Protein AF-A0A1H8K2M2-F1 (afdb_monomer_lite)

InterPro domains:
  IPR036410 Heat shock protein DnaJ, cysteine-rich domain superfamily [SSF57938] (33-61)

Organism: NCBI:txid46177

Secondary structure (DSSP, 8-state):
--EEEEEEEETTS--SSSTT-EE--TTPPBPTTSSEEE-TTTTTSSEETTEEPTTTTTSSEEEPEESEE-BSSHHHHHHHHHHH---HHHHEEEEEEEEEEEEE-TTSPEEEEEEEEEEEE-HHHHHHHH--

Radius of gyration: 16.0 Å; chains: 1; bounding box: 35×30×44 Å

Foldseek 3Di:
DWAKWKDWDFPPAPDQAQCLFWADPPPFDADPSNFKTFDPVVSQQCDDPNDGDPQVRSRRIHGTDGAHFTARDLVVRVVVCVVVPPCFQNGTKMWIFIFDFDDADPVRGTGTGGPGTPDIGGPVVSCVVPVD

Structure (mmCIF, N/CA/C/O backbone):
data_AF-A0A1H8K2M2-F1
#
_entry.id   AF-A0A1H8K2M2-F1
#
loop_
_atom_site.group_PDB
_atom_site.id
_atom_site.type_symbol
_atom_site.label_atom_id
_atom_site.label_alt_id
_atom_site.label_comp_id
_atom_site.label_asym_id
_atom_site.label_entity_id
_atom_site.label_seq_id
_atom_site.pdbx_PDB_ins_code
_atom_site.Cartn_x
_atom_site.Cartn_y
_atom_site.Cartn_z
_atom_site.occupancy
_atom_site.B_iso_or_equiv
_atom_site.auth_seq_id
_atom_site.auth_comp_id
_atom_site.auth_asym_id
_atom_site.auth_atom_id
_atom_site.pdbx_PDB_model_num
ATOM 1 N N . MET A 1 1 ? 2.431 -16.074 13.922 1.00 76.56 1 MET A N 1
ATOM 2 C CA . MET A 1 1 ? 1.519 -15.298 14.784 1.00 76.56 1 MET A CA 1
ATOM 3 C C . MET A 1 1 ? 0.964 -14.175 13.930 1.00 76.56 1 MET A C 1
ATOM 5 O O . MET A 1 1 ? 1.643 -13.809 12.972 1.00 76.56 1 MET A O 1
ATOM 9 N N . THR A 1 2 ? -0.268 -13.746 14.182 1.00 92.19 2 THR A N 1
ATOM 10 C CA . THR A 1 2 ? -0.833 -12.550 13.548 1.00 92.19 2 THR A CA 1
ATOM 11 C C . THR A 1 2 ? -0.611 -11.354 14.461 1.00 92.19 2 THR A C 1
ATOM 13 O O . THR A 1 2 ? -0.545 -11.525 15.679 1.00 92.19 2 THR A O 1
ATOM 16 N N . GLU A 1 3 ? -0.441 -10.188 13.859 1.00 96.94 3 GLU A N 1
ATOM 17 C CA . GLU A 1 3 ? -0.249 -8.903 14.527 1.00 96.94 3 GLU A CA 1
ATOM 18 C C . GLU A 1 3 ? -1.228 -7.892 13.915 1.00 96.94 3 GLU A C 1
ATOM 20 O O . GLU A 1 3 ? -1.621 -8.035 12.750 1.00 96.94 3 GLU A O 1
ATOM 25 N N . THR A 1 4 ? -1.618 -6.883 14.693 1.00 98.19 4 THR A N 1
ATOM 26 C CA . THR A 1 4 ? -2.457 -5.782 14.215 1.00 98.19 4 THR A CA 1
ATOM 27 C C . THR A 1 4 ? -1.596 -4.764 13.479 1.00 98.19 4 THR A C 1
ATOM 29 O O . THR A 1 4 ? -0.590 -4.308 14.014 1.00 98.19 4 THR A O 1
ATOM 32 N N . TYR A 1 5 ? -2.027 -4.361 12.289 1.00 98.31 5 TYR A N 1
ATOM 33 C CA . TYR A 1 5 ? -1.361 -3.351 11.477 1.00 98.31 5 TYR A CA 1
ATOM 34 C C . TYR A 1 5 ? -2.334 -2.274 11.010 1.00 98.31 5 TYR A C 1
ATOM 36 O O . TYR A 1 5 ? -3.548 -2.487 10.918 1.00 98.31 5 TYR A O 1
ATOM 44 N N . PHE A 1 6 ? -1.761 -1.128 10.654 1.00 98.00 6 PHE A N 1
ATOM 45 C CA . PHE A 1 6 ? -2.470 0.043 10.161 1.00 98.00 6 PHE A CA 1
ATOM 46 C C . PHE A 1 6 ? -1.926 0.436 8.792 1.00 98.00 6 PHE A C 1
ATOM 48 O O . PHE A 1 6 ? -0.716 0.485 8.587 1.00 98.00 6 PHE A O 1
ATOM 55 N N . ARG A 1 7 ? -2.803 0.747 7.839 1.00 96.44 7 ARG A N 1
ATOM 56 C CA . ARG A 1 7 ? -2.380 1.317 6.554 1.00 96.44 7 ARG A CA 1
ATOM 57 C C . ARG A 1 7 ? -3.418 2.259 5.983 1.00 96.44 7 ARG A C 1
ATOM 59 O O . ARG A 1 7 ? -4.608 2.098 6.241 1.00 96.44 7 ARG A O 1
ATOM 66 N N . VAL A 1 8 ? -2.978 3.136 5.090 1.00 95.75 8 VAL A N 1
ATOM 67 C CA . VAL A 1 8 ? -3.871 3.739 4.098 1.00 95.75 8 VAL A CA 1
ATOM 68 C C . VAL A 1 8 ? -3.960 2.810 2.886 1.00 95.75 8 VAL A C 1
ATOM 70 O O . VAL A 1 8 ? -2.960 2.259 2.410 1.00 95.75 8 VAL A O 1
ATOM 73 N N . HIS A 1 9 ? -5.179 2.601 2.409 1.00 94.75 9 HIS A N 1
ATOM 74 C CA . HIS A 1 9 ? -5.491 1.865 1.196 1.00 94.75 9 HIS A CA 1
ATOM 75 C C . HIS A 1 9 ? -6.218 2.807 0.232 1.00 94.75 9 HIS A C 1
ATOM 77 O O . HIS A 1 9 ? -7.305 3.303 0.536 1.00 94.75 9 HIS A O 1
ATOM 83 N N . TRP A 1 10 ? -5.567 3.114 -0.889 1.00 91.44 10 TRP A N 1
ATOM 84 C CA . TRP A 1 10 ? -6.018 4.126 -1.843 1.00 91.44 10 TRP A CA 1
ATOM 85 C C . TRP A 1 10 ? -7.196 3.622 -2.679 1.00 91.44 10 TRP A C 1
ATOM 87 O O . TRP A 1 10 ? -7.274 2.440 -3.014 1.00 91.44 10 TRP A O 1
ATOM 97 N N . ALA A 1 11 ? -8.116 4.522 -3.024 1.00 88.81 11 ALA A N 1
ATOM 98 C CA . ALA A 1 11 ? -9.369 4.170 -3.694 1.00 88.81 11 ALA A CA 1
ATOM 99 C C . ALA A 1 11 ? -9.190 3.579 -5.108 1.00 88.81 11 ALA A C 1
ATOM 101 O O . ALA A 1 11 ? -10.097 2.923 -5.615 1.00 88.81 11 ALA A O 1
ATOM 102 N N . ASP A 1 12 ? -8.043 3.814 -5.747 1.00 85.12 12 ASP A N 1
ATOM 103 C CA . ASP A 1 12 ? -7.689 3.327 -7.083 1.00 85.12 12 ASP A CA 1
ATOM 104 C C . ASP A 1 12 ? -6.854 2.032 -7.069 1.00 85.12 12 ASP A C 1
ATOM 106 O O . ASP A 1 12 ? -6.438 1.555 -8.128 1.00 85.12 12 ASP A O 1
ATOM 110 N N . THR A 1 13 ? -6.627 1.440 -5.892 1.00 85.12 13 THR A N 1
ATOM 111 C CA . THR A 1 13 ? -5.908 0.165 -5.754 1.00 85.12 13 THR A CA 1
ATOM 112 C C . THR A 1 13 ? -6.853 -1.044 -5.791 1.00 85.12 13 THR A C 1
ATOM 114 O O . THR A 1 13 ? -8.041 -0.903 -5.500 1.00 85.12 13 THR A O 1
ATOM 117 N N . PRO A 1 14 ? -6.365 -2.243 -6.178 1.00 89.25 14 PRO A N 1
ATOM 118 C CA . PRO A 1 14 ? -7.164 -3.467 -6.116 1.00 89.25 14 PRO A CA 1
ATOM 119 C C . PRO A 1 14 ? -7.666 -3.754 -4.700 1.00 89.25 14 PR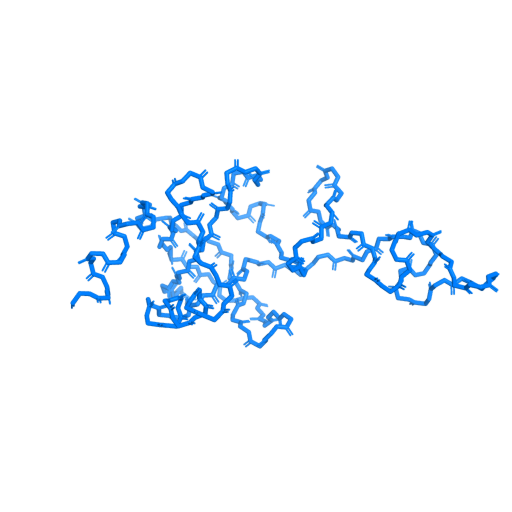O A C 1
ATOM 121 O O . PRO A 1 14 ? -7.005 -3.374 -3.737 1.00 89.25 14 PRO A O 1
ATOM 124 N N . ASP A 1 15 ? -8.765 -4.508 -4.587 1.00 93.31 15 ASP A N 1
ATOM 125 C CA . ASP A 1 15 ? -9.381 -4.871 -3.305 1.00 93.31 15 ASP A CA 1
ATOM 126 C C . ASP A 1 15 ? -8.355 -5.320 -2.253 1.00 93.31 15 ASP A C 1
ATOM 128 O O . ASP A 1 15 ? -7.498 -6.169 -2.526 1.00 93.31 15 ASP A O 1
ATOM 132 N N . PHE A 1 16 ? -8.491 -4.806 -1.028 1.00 95.12 16 PHE A N 1
ATOM 133 C CA . PHE A 1 16 ? -7.634 -5.175 0.094 1.00 95.12 16 PHE A CA 1
ATOM 134 C C . PHE A 1 16 ? -7.881 -6.625 0.535 1.00 95.12 16 PHE A C 1
ATOM 136 O O . PHE A 1 16 ? -8.832 -6.930 1.256 1.00 95.12 16 PHE A O 1
ATOM 143 N N . ASN A 1 17 ? -7.009 -7.540 0.114 1.00 96.38 17 ASN A N 1
ATOM 144 C CA . ASN A 1 17 ? -7.044 -8.948 0.505 1.00 96.38 17 ASN A CA 1
ATOM 145 C C . ASN A 1 17 ? -5.652 -9.593 0.371 1.00 96.38 17 ASN A C 1
ATOM 147 O O . ASN A 1 17 ? -4.691 -8.956 -0.058 1.00 96.38 17 ASN A O 1
ATOM 151 N N . ALA A 1 18 ? -5.533 -10.860 0.772 1.00 96.38 18 ALA A N 1
ATOM 152 C CA . ALA A 1 18 ? -4.260 -11.577 0.749 1.00 96.38 18 ALA A CA 1
ATOM 153 C C . ALA A 1 18 ? -3.716 -11.821 -0.671 1.00 96.38 18 ALA A C 1
ATOM 155 O O . ALA A 1 18 ? -2.500 -11.832 -0.852 1.00 96.38 18 ALA A O 1
ATOM 156 N N . ASP A 1 19 ? -4.587 -11.984 -1.670 1.00 94.44 19 ASP A N 1
ATOM 157 C CA . ASP A 1 19 ? -4.190 -12.265 -3.056 1.00 94.44 19 ASP A CA 1
ATOM 158 C C . ASP A 1 19 ? -3.585 -11.026 -3.739 1.00 94.44 19 ASP A C 1
ATOM 160 O O . ASP A 1 19 ? -2.704 -11.140 -4.596 1.00 94.44 19 ASP A O 1
ATOM 164 N N . ASN A 1 20 ? -4.013 -9.841 -3.299 1.00 92.94 20 ASN A N 1
ATOM 165 C CA . ASN A 1 20 ? -3.560 -8.540 -3.786 1.00 92.94 20 ASN A CA 1
ATOM 166 C C . ASN A 1 20 ? -2.474 -7.901 -2.899 1.00 92.94 20 ASN A C 1
ATOM 168 O O . ASN A 1 20 ? -2.163 -6.722 -3.077 1.00 92.94 20 ASN A O 1
ATOM 172 N N . ALA A 1 21 ? -1.911 -8.640 -1.936 1.00 95.25 21 ALA A N 1
ATOM 173 C CA . ALA A 1 21 ? -0.942 -8.126 -0.970 1.00 95.25 21 ALA A CA 1
ATOM 174 C C . ALA A 1 21 ? 0.441 -7.895 -1.600 1.00 95.25 21 ALA A C 1
ATOM 176 O O . ALA A 1 21 ? 1.337 -8.730 -1.479 1.00 95.25 21 ALA A O 1
ATOM 177 N N . TRP A 1 22 ? 0.608 -6.741 -2.244 1.00 93.75 22 TRP A N 1
ATOM 178 C CA . TRP A 1 22 ? 1.850 -6.300 -2.881 1.00 93.75 22 TRP A CA 1
ATOM 179 C C . TRP A 1 22 ? 2.144 -4.836 -2.549 1.00 93.75 22 TRP A C 1
ATOM 181 O O . TRP A 1 22 ? 1.225 -4.029 -2.385 1.00 93.75 22 TRP A O 1
ATOM 191 N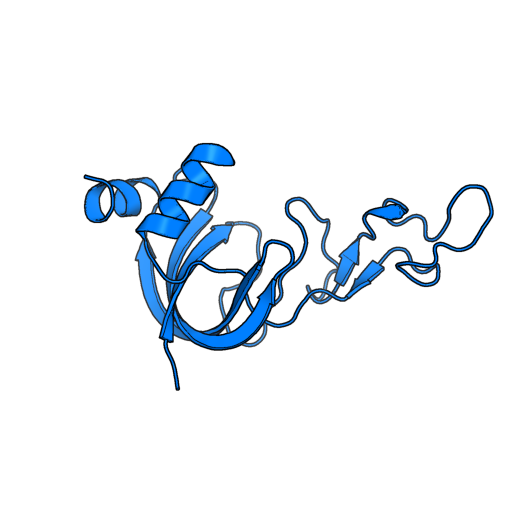 N . SER A 1 23 ? 3.429 -4.494 -2.463 1.00 91.56 23 SER A N 1
ATOM 192 C CA . SER A 1 23 ? 3.914 -3.140 -2.181 1.00 91.56 23 SER A CA 1
ATOM 193 C C . SER A 1 23 ? 5.009 -2.716 -3.139 1.00 91.56 23 SER A C 1
ATOM 195 O O . SER A 1 23 ? 5.896 -3.488 -3.486 1.00 91.56 23 SER A O 1
ATOM 197 N N . GLY A 1 24 ? 4.948 -1.454 -3.536 1.00 87.50 24 GLY A N 1
ATOM 198 C CA . GLY A 1 24 ? 5.909 -0.803 -4.409 1.00 87.50 24 GLY A CA 1
ATOM 199 C C . GLY A 1 24 ? 6.211 0.594 -3.888 1.00 87.50 24 GLY A C 1
ATOM 200 O O . GLY A 1 24 ? 5.530 1.075 -2.980 1.00 87.50 24 GLY A O 1
ATOM 201 N N . LEU A 1 25 ? 7.205 1.258 -4.474 1.00 81.75 25 LEU A N 1
ATOM 202 C CA . LEU A 1 25 ? 7.530 2.640 -4.119 1.00 81.75 25 LEU A CA 1
ATOM 203 C C . LEU A 1 25 ? 6.327 3.562 -4.360 1.00 81.75 25 LEU A C 1
ATOM 205 O O . LEU A 1 25 ? 5.590 3.391 -5.340 1.00 81.75 25 LEU A O 1
ATOM 209 N N . TRP A 1 26 ? 6.140 4.561 -3.495 1.00 73.00 26 TRP A N 1
ATOM 210 C CA . TRP A 1 26 ? 5.055 5.533 -3.642 1.00 73.00 26 TRP A CA 1
ATOM 211 C C . TRP A 1 26 ? 5.058 6.154 -5.046 1.00 73.00 26 TRP A C 1
ATOM 213 O O . TRP A 1 26 ? 6.089 6.589 -5.555 1.00 73.00 26 TRP A O 1
ATOM 223 N N . GLY A 1 27 ? 3.879 6.230 -5.673 1.00 72.94 27 GLY A N 1
ATOM 224 C CA . GLY A 1 27 ? 3.707 6.891 -6.973 1.00 72.94 27 GLY A CA 1
ATOM 225 C C . GLY A 1 27 ? 4.177 6.046 -8.156 1.00 72.94 27 GLY A C 1
ATOM 226 O O . GLY A 1 27 ? 4.129 6.500 -9.304 1.00 72.94 27 GLY A O 1
ATOM 227 N N . SER A 1 28 ? 4.592 4.807 -7.893 1.00 83.31 28 SER A N 1
ATOM 228 C CA . SER A 1 28 ? 4.890 3.836 -8.932 1.00 83.31 28 SER A CA 1
ATOM 229 C C . SER A 1 28 ? 3.671 3.563 -9.801 1.00 83.31 28 SER A C 1
ATOM 231 O O . SER A 1 28 ? 2.543 3.431 -9.325 1.00 83.31 28 SER A O 1
ATOM 233 N N . LYS A 1 29 ? 3.912 3.416 -11.104 1.00 86.81 29 LYS A N 1
ATOM 234 C CA . LYS A 1 29 ? 2.912 2.844 -12.007 1.00 86.81 29 LYS A CA 1
ATOM 235 C C . LYS A 1 29 ? 2.929 1.332 -11.865 1.00 86.81 29 LYS A C 1
ATOM 237 O O . LYS A 1 29 ? 4.003 0.741 -11.912 1.00 86.81 29 LYS A O 1
ATOM 242 N N 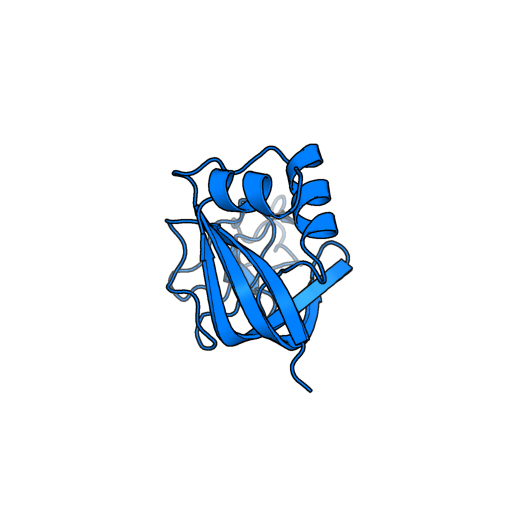. TRP A 1 30 ? 1.759 0.726 -11.754 1.00 87.81 30 TRP A N 1
ATOM 243 C CA . TRP A 1 30 ? 1.621 -0.713 -11.575 1.00 87.81 30 TRP A CA 1
ATOM 244 C C . TRP A 1 30 ? 1.347 -1.426 -12.896 1.00 87.81 30 TRP A C 1
ATOM 246 O O . TRP A 1 30 ? 0.706 -0.888 -13.803 1.00 87.81 30 TRP A O 1
ATOM 256 N N . SER A 1 31 ? 1.863 -2.644 -12.990 1.00 86.69 31 SER A N 1
ATOM 257 C CA . SER A 1 31 ? 1.464 -3.628 -13.994 1.00 86.69 31 SER A CA 1
ATOM 258 C C . SER A 1 31 ? -0.002 -4.023 -13.794 1.00 86.69 31 SER A C 1
ATOM 260 O O . SER A 1 31 ? -0.582 -3.833 -12.725 1.00 86.69 31 SER A O 1
ATOM 262 N N . THR A 1 32 ? -0.630 -4.571 -14.836 1.00 82.38 32 THR A N 1
ATOM 263 C CA . THR A 1 32 ? -2.061 -4.920 -14.807 1.00 82.38 32 THR A CA 1
ATOM 264 C C . THR A 1 32 ? -2.405 -5.980 -13.759 1.00 82.38 32 THR A C 1
ATOM 266 O O . THR A 1 32 ? -3.520 -5.973 -13.248 1.00 82.38 32 THR A O 1
ATOM 269 N N . ASP A 1 33 ? -1.474 -6.880 -13.437 1.00 81.38 33 ASP A N 1
ATOM 270 C CA . ASP A 1 33 ? -1.669 -7.917 -12.419 1.00 81.38 33 ASP A CA 1
ATOM 271 C C . ASP A 1 33 ? -1.261 -7.472 -11.003 1.00 81.38 33 ASP A C 1
ATOM 273 O O . ASP A 1 33 ? -1.425 -8.237 -10.053 1.00 81.38 33 ASP A O 1
ATOM 277 N N . GLY A 1 34 ? -0.746 -6.244 -10.856 1.00 82.62 34 GLY A N 1
ATOM 278 C CA . GLY A 1 34 ? -0.361 -5.657 -9.576 1.00 82.62 34 GLY A CA 1
ATOM 279 C C . GLY A 1 34 ? 0.887 -6.270 -8.940 1.00 82.62 34 GLY A C 1
ATOM 280 O O . GLY A 1 34 ? 1.128 -6.023 -7.764 1.00 82.62 34 GLY A O 1
ATOM 281 N N . ARG A 1 35 ? 1.678 -7.069 -9.668 1.00 86.44 35 ARG A N 1
ATOM 282 C CA . ARG A 1 35 ? 2.858 -7.758 -9.105 1.00 86.44 35 ARG A CA 1
ATOM 283 C C . ARG A 1 35 ? 4.175 -7.064 -9.392 1.00 86.44 35 ARG A C 1
ATOM 285 O O . ARG A 1 35 ? 5.189 -7.412 -8.800 1.00 86.44 35 ARG A O 1
ATOM 292 N N . GLN A 1 36 ? 4.159 -6.096 -10.296 1.00 91.12 36 GLN A N 1
ATOM 293 C CA . GLN A 1 36 ? 5.335 -5.331 -10.688 1.00 91.12 36 GLN A CA 1
ATOM 294 C C . GLN A 1 36 ? 5.038 -3.836 -10.719 1.00 91.12 36 GLN A C 1
ATOM 296 O O . GLN A 1 36 ? 3.938 -3.417 -11.104 1.00 91.12 36 GLN A O 1
ATOM 301 N N . THR A 1 37 ? 6.047 -3.038 -10.393 1.00 91.69 37 THR A N 1
ATOM 302 C CA . THR A 1 37 ? 6.051 -1.585 -10.550 1.00 91.69 37 THR A CA 1
ATOM 303 C C . THR A 1 37 ? 6.965 -1.152 -11.679 1.00 91.69 37 THR A C 1
ATOM 305 O O . THR A 1 37 ? 7.984 -1.773 -11.955 1.00 91.69 37 THR A O 1
ATOM 308 N N . ARG A 1 38 ? 6.614 -0.059 -12.354 1.00 90.25 38 ARG A N 1
ATOM 309 C CA . ARG A 1 38 ? 7.449 0.537 -13.395 1.00 90.25 38 ARG A CA 1
ATOM 310 C C . ARG A 1 38 ? 8.812 0.875 -12.801 1.00 90.25 38 ARG A C 1
ATOM 312 O O . ARG A 1 38 ? 8.866 1.625 -11.830 1.00 90.25 38 ARG A O 1
ATOM 319 N N . CYS A 1 39 ? 9.874 0.370 -13.428 1.00 90.44 39 CYS A N 1
ATOM 320 C CA . CYS A 1 39 ? 11.245 0.543 -12.964 1.00 90.44 39 CYS A CA 1
ATOM 321 C C . CYS A 1 39 ? 11.552 2.020 -12.731 1.00 90.44 39 CYS A C 1
ATOM 323 O O . CYS A 1 39 ? 11.393 2.839 -13.648 1.00 90.44 39 CYS A O 1
ATOM 325 N N . HIS A 1 40 ? 11.963 2.352 -11.511 1.00 86.44 40 HIS A N 1
ATOM 326 C CA . HIS A 1 40 ? 12.167 3.735 -11.099 1.00 86.44 40 HIS A CA 1
ATOM 327 C C . HIS A 1 40 ? 13.459 4.304 -11.697 1.00 86.44 40 HIS A C 1
ATOM 329 O O . HIS A 1 40 ? 13.473 5.452 -12.141 1.00 86.44 40 HIS A O 1
ATOM 335 N N . ASP A 1 41 ? 14.492 3.470 -11.835 1.00 86.81 41 ASP A N 1
ATOM 336 C CA . ASP A 1 41 ? 15.799 3.866 -12.367 1.00 86.81 41 ASP A CA 1
ATOM 337 C C . ASP A 1 41 ? 15.766 4.241 -13.853 1.00 86.81 41 ASP A C 1
ATOM 339 O O . ASP A 1 41 ? 16.374 5.228 -14.271 1.00 86.81 41 ASP A O 1
ATOM 343 N N . CYS A 1 42 ? 15.048 3.470 -14.676 1.00 90.56 42 CYS A N 1
ATOM 344 C CA . CYS A 1 42 ? 14.917 3.762 -16.108 1.00 90.56 42 CYS A CA 1
ATOM 345 C C . CYS A 1 42 ? 13.585 4.419 -16.480 1.00 90.56 42 CYS A C 1
ATOM 347 O O . CYS A 1 42 ? 13.302 4.597 -17.663 1.00 90.56 42 CYS A O 1
ATOM 349 N N . ALA A 1 43 ? 12.734 4.742 -15.502 1.00 88.50 43 ALA A N 1
ATOM 350 C CA . ALA A 1 43 ? 11.354 5.156 -15.741 1.00 88.50 43 ALA A CA 1
ATOM 351 C C . ALA A 1 43 ? 10.651 4.223 -16.752 1.00 88.50 43 ALA A C 1
ATOM 353 O O . ALA A 1 43 ? 9.984 4.668 -17.687 1.00 88.50 43 ALA A O 1
ATOM 354 N N . GLY A 1 44 ? 10.832 2.913 -16.603 1.00 89.81 44 GLY A N 1
ATOM 355 C CA . GLY A 1 44 ? 10.247 1.868 -17.446 1.00 89.81 44 GLY A CA 1
ATOM 356 C C . GLY A 1 44 ? 10.607 1.873 -18.933 1.00 89.81 44 GLY A C 1
ATOM 357 O O . GLY A 1 44 ? 9.847 1.335 -19.730 1.00 89.81 44 GLY A O 1
ATOM 358 N N . THR A 1 45 ? 11.715 2.492 -19.341 1.00 92.31 45 THR A N 1
ATOM 359 C CA . THR A 1 45 ? 12.209 2.372 -20.726 1.00 92.31 45 THR A CA 1
ATOM 360 C C . THR A 1 45 ? 12.967 1.067 -20.978 1.00 92.31 45 THR A C 1
ATOM 362 O O . THR A 1 45 ? 13.230 0.741 -22.133 1.00 92.31 45 THR A O 1
ATOM 365 N N . GLY A 1 46 ? 13.388 0.368 -19.918 1.00 91.62 46 GLY A N 1
ATOM 366 C CA . GLY A 1 46 ? 14.316 -0.762 -20.000 1.00 91.62 46 GLY A CA 1
ATOM 367 C C . GLY A 1 46 ? 15.748 -0.353 -20.372 1.00 91.62 46 GLY A C 1
ATOM 368 O O . GLY A 1 46 ? 16.615 -1.198 -20.588 1.00 91.62 46 GLY A O 1
ATOM 369 N N . ASN A 1 47 ? 16.037 0.947 -20.473 1.00 93.56 47 ASN A N 1
ATOM 370 C CA . ASN A 1 47 ? 17.288 1.420 -21.048 1.00 93.56 47 ASN A CA 1
ATOM 371 C C . ASN A 1 47 ? 17.799 2.705 -20.388 1.00 93.56 47 ASN A C 1
ATOM 373 O O . ASN A 1 47 ? 17.042 3.649 -20.160 1.00 93.56 47 ASN A O 1
ATOM 377 N N . TYR A 1 48 ? 19.106 2.756 -20.150 1.00 85.62 48 TYR A N 1
ATOM 378 C CA . TYR A 1 48 ? 19.826 3.929 -19.681 1.00 85.62 48 TYR A CA 1
ATOM 379 C C . TYR A 1 48 ? 20.935 4.280 -20.684 1.00 85.62 48 TYR A C 1
ATOM 381 O O . TYR A 1 48 ? 21.914 3.553 -20.822 1.00 85.62 48 TYR A O 1
ATOM 389 N N . PHE A 1 49 ? 20.773 5.385 -21.419 1.00 83.88 49 PHE A N 1
ATOM 390 C CA . PHE A 1 49 ? 21.755 5.893 -22.396 1.00 83.88 49 PHE A CA 1
ATOM 391 C C . PHE A 1 49 ? 22.264 4.872 -23.434 1.00 83.88 49 PHE A C 1
ATOM 393 O O . PHE A 1 49 ? 23.430 4.888 -23.819 1.00 83.88 49 PHE A O 1
ATOM 400 N N . GLY A 1 50 ? 21.384 4.006 -23.933 1.00 87.31 50 GLY A N 1
ATOM 401 C CA . GLY A 1 50 ? 21.723 2.974 -24.913 1.00 87.31 50 GLY A CA 1
ATOM 402 C C . GLY A 1 50 ? 22.139 1.642 -24.289 1.00 87.31 50 GLY A C 1
ATOM 403 O O . GLY A 1 50 ? 22.219 0.653 -25.011 1.00 87.31 50 GLY A O 1
ATOM 404 N N . GLU A 1 51 ? 22.297 1.573 -2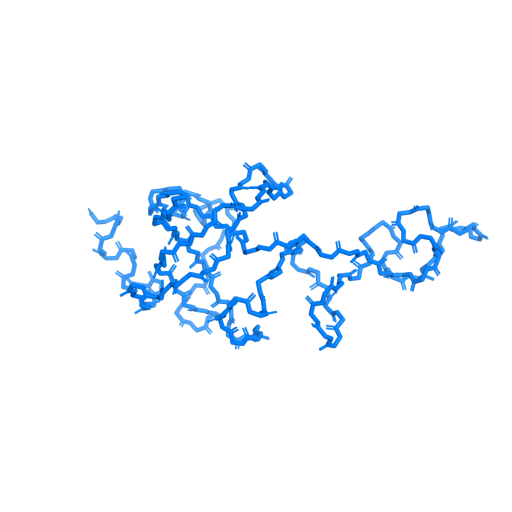2.967 1.00 91.19 51 GLU A N 1
ATOM 405 C CA . GLU A 1 51 ? 22.569 0.336 -22.236 1.00 91.19 51 GLU A CA 1
ATOM 406 C C . GLU A 1 51 ? 21.309 -0.224 -21.573 1.00 91.19 51 GLU A C 1
ATOM 408 O O . GLU A 1 51 ? 20.405 0.510 -21.176 1.00 91.19 51 GLU A O 1
ATOM 413 N N . GLN A 1 52 ? 21.244 -1.546 -21.447 1.00 94.25 52 GLN A N 1
ATOM 414 C CA . GLN A 1 52 ? 20.165 -2.233 -20.744 1.00 94.25 52 GLN A CA 1
ATOM 415 C C . GLN A 1 52 ? 20.141 -1.807 -19.269 1.00 94.25 52 GLN A C 1
ATOM 417 O O . GLN A 1 52 ? 21.174 -1.820 -18.595 1.00 94.25 52 GLN A O 1
ATOM 422 N N . CYS A 1 53 ? 18.967 -1.423 -18.764 1.00 92.50 53 CYS A N 1
ATOM 423 C CA . CYS A 1 53 ? 18.812 -1.111 -17.347 1.00 92.50 53 CYS A CA 1
ATOM 424 C C . CYS A 1 53 ? 19.023 -2.385 -16.518 1.00 92.50 53 CYS A C 1
ATOM 426 O O . CYS A 1 53 ? 18.344 -3.381 -16.742 1.00 92.50 53 CYS A O 1
ATOM 428 N N . LYS A 1 54 ? 19.959 -2.340 -15.564 1.00 90.44 54 LYS A N 1
ATOM 429 C CA . LYS A 1 54 ? 20.327 -3.491 -14.722 1.00 90.44 54 LYS A CA 1
ATOM 430 C C . LYS A 1 54 ? 19.346 -3.757 -13.581 1.00 90.44 54 LYS A C 1
ATOM 432 O O . LYS A 1 54 ? 19.397 -4.820 -12.987 1.00 90.44 54 LYS A O 1
ATOM 437 N N . THR A 1 55 ? 18.498 -2.785 -13.260 1.00 87.38 55 THR A N 1
ATOM 438 C CA . THR A 1 55 ? 17.523 -2.890 -12.167 1.00 87.38 55 THR A CA 1
ATOM 439 C C . THR A 1 55 ? 16.293 -3.687 -12.595 1.00 87.38 55 THR A C 1
ATOM 441 O O . THR A 1 55 ? 15.757 -4.451 -11.806 1.00 87.38 55 THR A O 1
ATOM 444 N N . CYS A 1 56 ? 15.889 -3.555 -13.861 1.00 90.81 56 CYS A N 1
ATOM 445 C CA . CYS A 1 56 ? 14.753 -4.271 -14.455 1.00 90.81 56 CYS A CA 1
ATOM 446 C C . CYS A 1 56 ? 15.160 -5.245 -15.566 1.00 90.81 56 CYS A C 1
ATOM 448 O O . CYS A 1 56 ? 14.341 -5.619 -16.395 1.00 90.81 56 CYS A O 1
ATOM 450 N N . ASP A 1 57 ? 16.453 -5.550 -15.694 1.00 90.81 57 ASP A N 1
ATOM 451 C CA . ASP A 1 57 ? 16.987 -6.391 -16.772 1.00 90.81 57 ASP A CA 1
ATOM 452 C C . ASP A 1 57 ? 16.432 -6.049 -18.170 1.00 90.81 57 ASP A C 1
ATOM 454 O O . ASP A 1 57 ? 16.269 -6.900 -19.045 1.00 90.81 57 ASP A O 1
ATOM 458 N N . GLY A 1 58 ? 16.185 -4.764 -18.420 1.00 91.31 58 GLY A N 1
ATOM 459 C CA . GLY A 1 58 ? 15.742 -4.247 -19.708 1.00 91.31 58 GLY A CA 1
ATOM 460 C C . GLY A 1 58 ? 14.255 -4.342 -20.040 1.00 91.31 58 GLY A C 1
ATOM 461 O O . GLY A 1 58 ? 13.884 -3.899 -21.126 1.00 91.31 58 GLY A O 1
ATOM 462 N N . ASP A 1 59 ? 13.402 -4.863 -19.160 1.00 92.06 59 ASP A N 1
ATOM 463 C CA . ASP A 1 59 ? 11.962 -4.976 -19.436 1.00 92.06 59 ASP A CA 1
ATOM 464 C C . ASP A 1 59 ? 11.148 -3.735 -19.009 1.00 92.06 59 ASP A C 1
ATOM 466 O O . ASP A 1 59 ? 10.030 -3.523 -19.485 1.00 92.06 59 ASP A O 1
ATOM 470 N N . GLY A 1 60 ? 11.735 -2.872 -18.172 1.00 91.31 60 GLY A N 1
ATOM 471 C CA . GLY A 1 60 ? 11.107 -1.657 -17.658 1.00 91.31 60 GLY A CA 1
ATOM 472 C C . GLY A 1 60 ? 10.232 -1.852 -16.411 1.00 91.31 60 GLY A C 1
ATOM 473 O O . GLY A 1 60 ? 9.559 -0.901 -15.999 1.00 91.31 60 GLY A O 1
ATOM 474 N N . TRP A 1 61 ? 10.261 -3.026 -15.788 1.00 93.50 61 TRP A N 1
ATOM 475 C CA . TRP A 1 61 ? 9.459 -3.412 -14.632 1.00 93.50 61 TRP A CA 1
ATOM 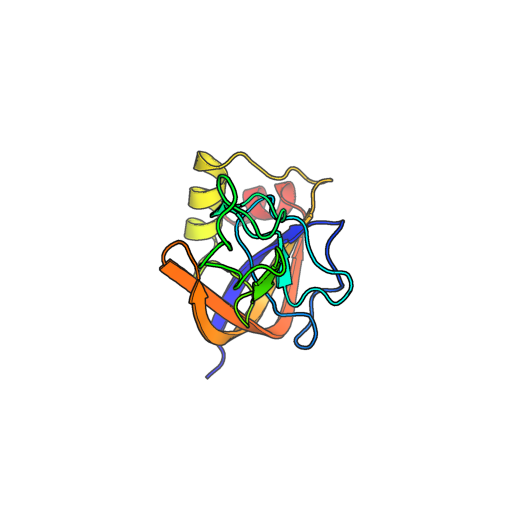476 C C . TRP A 1 61 ? 10.331 -3.993 -13.511 1.00 93.50 61 TRP A C 1
ATOM 478 O O . TRP A 1 61 ? 11.333 -4.654 -13.734 1.00 93.50 61 TRP A O 1
ATOM 488 N N . GLU A 1 62 ? 9.962 -3.699 -12.274 1.00 91.69 62 GLU A N 1
ATOM 489 C CA . GLU A 1 62 ? 10.582 -4.236 -11.066 1.00 91.69 62 GLU A CA 1
ATOM 490 C C . GLU A 1 62 ? 9.531 -5.035 -10.308 1.00 91.69 62 GLU A C 1
ATOM 492 O O . GLU A 1 62 ? 8.374 -4.613 -10.218 1.00 91.69 62 GLU A O 1
ATOM 497 N N . ASP A 1 63 ? 9.926 -6.174 -9.749 1.00 90.69 63 ASP A N 1
ATOM 498 C CA . ASP A 1 63 ? 9.030 -6.971 -8.921 1.00 90.69 63 ASP A CA 1
ATOM 499 C C . ASP A 1 63 ? 8.626 -6.187 -7.668 1.00 90.69 63 ASP A C 1
ATOM 501 O O . ASP A 1 63 ? 9.462 -5.635 -6.948 1.00 90.69 63 ASP A O 1
ATOM 505 N N . ALA A 1 64 ? 7.322 -6.152 -7.400 1.00 92.00 64 ALA A N 1
ATOM 506 C CA . ALA A 1 64 ? 6.797 -5.600 -6.166 1.00 92.00 64 ALA A CA 1
ATOM 507 C C . ALA A 1 64 ? 7.137 -6.525 -4.990 1.00 92.00 64 ALA A C 1
ATOM 509 O O . ALA A 1 64 ? 7.262 -7.746 -5.125 1.00 92.00 64 ALA A O 1
ATOM 510 N N . LEU A 1 65 ? 7.236 -5.948 -3.797 1.00 93.75 65 LEU A N 1
ATOM 511 C CA . LEU A 1 65 ? 7.452 -6.716 -2.582 1.00 93.75 65 LEU A CA 1
ATOM 512 C C . LEU A 1 65 ? 6.148 -7.383 -2.150 1.00 93.75 65 LEU A C 1
ATOM 514 O O . LEU A 1 65 ? 5.090 -6.755 -2.123 1.00 93.75 65 LEU A O 1
ATOM 518 N N . TYR A 1 66 ? 6.228 -8.660 -1.785 1.00 95.19 66 TYR A N 1
ATOM 519 C CA . TYR A 1 66 ? 5.079 -9.393 -1.268 1.00 95.19 66 TYR A CA 1
ATOM 520 C C . TYR A 1 66 ? 4.712 -8.926 0.147 1.00 95.19 66 TYR A C 1
ATOM 522 O O . TYR A 1 66 ? 5.566 -8.858 1.032 1.00 95.19 66 TYR A O 1
ATOM 530 N N . GLY A 1 67 ? 3.425 -8.671 0.366 1.00 96.75 67 GLY A N 1
ATOM 531 C CA . GLY A 1 67 ? 2.868 -8.065 1.571 1.00 96.75 67 GLY A CA 1
ATOM 532 C C . GLY A 1 67 ? 2.560 -6.583 1.377 1.00 96.75 67 GLY A C 1
ATOM 533 O O . GLY A 1 67 ? 3.188 -5.894 0.576 1.00 96.75 67 GLY A O 1
ATOM 534 N N . TYR A 1 68 ? 1.579 -6.083 2.121 1.00 96.19 68 TYR A N 1
ATOM 535 C CA . TYR A 1 68 ? 1.283 -4.661 2.184 1.00 96.19 68 TYR A CA 1
ATOM 536 C C . TYR A 1 68 ? 2.204 -3.954 3.172 1.00 96.19 68 TYR A C 1
ATOM 538 O O . TYR A 1 68 ? 2.348 -4.403 4.305 1.00 96.19 68 TYR A O 1
ATOM 546 N N . SER A 1 69 ? 2.769 -2.839 2.728 1.00 95.00 69 SER A N 1
ATOM 547 C CA . SER A 1 69 ? 3.448 -1.841 3.538 1.00 95.00 69 SER A CA 1
ATOM 548 C C . SER A 1 69 ? 2.445 -1.238 4.515 1.00 95.00 69 SER A C 1
ATOM 550 O O . SER A 1 69 ? 1.335 -0.838 4.135 1.00 95.00 69 SER A O 1
ATOM 552 N N . CYS A 1 70 ? 2.796 -1.284 5.794 1.00 96.50 70 CYS A N 1
ATOM 553 C CA . CYS A 1 70 ? 1.922 -0.906 6.892 1.00 96.50 70 CYS A CA 1
ATOM 554 C C . CYS A 1 70 ? 2.726 -0.431 8.104 1.00 96.50 70 CYS A C 1
ATOM 556 O O . CYS A 1 70 ? 3.936 -0.617 8.181 1.00 96.50 70 CYS A O 1
ATOM 558 N N . CYS A 1 71 ? 2.030 0.150 9.071 1.00 96.88 71 CYS A N 1
ATOM 559 C CA . CYS A 1 71 ? 2.578 0.594 10.343 1.00 96.88 71 CYS A CA 1
ATOM 560 C C . CYS A 1 71 ? 2.178 -0.370 11.469 1.00 96.88 71 CYS A C 1
ATOM 562 O O . CYS A 1 71 ? 1.070 -0.916 11.460 1.00 96.88 71 CYS A O 1
ATOM 564 N N . ASP A 1 72 ? 3.066 -0.538 12.451 1.00 95.81 72 ASP A N 1
ATOM 565 C CA . ASP A 1 72 ? 2.829 -1.358 13.650 1.00 95.81 72 ASP A CA 1
ATOM 566 C C . ASP A 1 72 ? 1.851 -0.683 14.635 1.00 95.81 72 ASP A C 1
ATOM 568 O O . ASP A 1 72 ? 1.305 -1.329 15.530 1.00 95.81 72 ASP A O 1
ATOM 572 N N . SER A 1 73 ? 1.614 0.624 14.482 1.00 96.44 73 SER A N 1
ATOM 573 C CA . SER A 1 73 ? 0.747 1.408 15.360 1.00 96.44 73 SER A CA 1
ATOM 574 C C . SER A 1 73 ? 0.005 2.521 14.615 1.00 96.44 73 SER A C 1
ATOM 576 O O . SER A 1 73 ? 0.354 2.900 13.491 1.00 96.44 73 SER A O 1
ATOM 578 N N . ALA A 1 74 ? -1.038 3.058 15.254 1.00 96.94 74 ALA A N 1
ATOM 579 C CA . ALA A 1 74 ? -1.752 4.222 14.743 1.00 96.94 74 ALA A CA 1
ATOM 580 C C . ALA A 1 74 ? -0.876 5.484 14.822 1.00 96.94 74 ALA A C 1
ATOM 582 O O . ALA A 1 74 ? -0.921 6.330 13.932 1.00 96.94 74 ALA A O 1
ATOM 583 N N . GLU A 1 75 ? -0.048 5.597 15.858 1.00 96.31 75 GLU A N 1
ATOM 584 C CA . GLU A 1 75 ? 0.888 6.697 16.060 1.00 96.31 75 GLU A CA 1
ATOM 585 C C . GLU A 1 75 ? 1.914 6.773 14.925 1.00 96.31 75 GLU A C 1
ATOM 587 O O . GLU A 1 75 ? 2.141 7.856 14.385 1.00 96.31 75 GLU A O 1
ATOM 592 N N . ASP A 1 76 ? 2.465 5.632 14.505 1.00 95.31 76 ASP A N 1
ATOM 593 C CA . ASP A 1 76 ? 3.411 5.567 13.386 1.00 95.31 76 ASP A CA 1
ATOM 594 C C . ASP A 1 76 ? 2.742 5.957 12.061 1.00 95.31 76 ASP A C 1
ATOM 596 O O . ASP A 1 76 ? 3.313 6.718 11.278 1.00 95.31 76 ASP A O 1
ATOM 600 N N . LEU A 1 77 ? 1.503 5.502 11.823 1.00 95.44 77 LEU A N 1
ATOM 601 C CA . LEU A 1 77 ? 0.747 5.884 10.625 1.00 95.44 77 LEU A CA 1
ATOM 602 C C . LEU A 1 77 ? 0.463 7.394 10.602 1.00 95.44 77 LEU A C 1
ATOM 604 O O . LEU A 1 77 ? 0.601 8.043 9.564 1.00 95.44 77 LEU A O 1
ATOM 608 N N . ALA A 1 78 ? 0.074 7.962 11.744 1.00 94.94 78 ALA A N 1
ATOM 609 C CA . ALA A 1 78 ? -0.172 9.392 11.875 1.00 94.94 78 ALA A CA 1
ATOM 610 C C . ALA A 1 78 ? 1.111 10.210 11.658 1.00 94.94 78 ALA A C 1
ATOM 612 O O . ALA A 1 78 ? 1.081 11.200 10.927 1.00 94.94 78 ALA A O 1
ATOM 613 N N . ALA A 1 79 ? 2.233 9.785 12.248 1.00 93.38 79 ALA A N 1
ATOM 614 C CA . ALA A 1 79 ? 3.529 10.436 12.083 1.00 93.38 79 ALA A CA 1
ATOM 615 C C . ALA A 1 79 ? 3.991 10.419 10.618 1.00 93.38 79 ALA A C 1
ATOM 617 O O . ALA A 1 79 ? 4.392 11.455 10.092 1.00 93.38 79 ALA A O 1
ATOM 618 N N . TYR A 1 80 ? 3.845 9.281 9.935 1.00 91.38 80 TYR A N 1
ATOM 619 C CA . TYR A 1 80 ? 4.197 9.148 8.523 1.00 91.38 80 TYR A CA 1
ATOM 620 C C . TYR A 1 80 ? 3.447 10.156 7.640 1.00 91.38 80 TYR A C 1
ATOM 622 O O . TYR A 1 80 ? 4.057 10.902 6.874 1.00 91.38 80 TYR A O 1
ATOM 630 N N . PHE A 1 81 ? 2.122 10.247 7.780 1.00 92.19 81 PHE A N 1
ATOM 631 C CA . PHE A 1 81 ? 1.315 11.165 6.967 1.00 92.19 81 PHE A CA 1
ATOM 632 C C . PHE A 1 81 ? 1.391 12.631 7.413 1.00 92.19 81 PHE A C 1
ATOM 634 O O . PHE A 1 81 ? 1.072 13.517 6.618 1.00 92.19 81 PHE A O 1
ATOM 641 N N . ALA A 1 82 ? 1.860 12.912 8.632 1.00 91.88 82 ALA A N 1
ATOM 642 C CA . ALA A 1 82 ? 2.205 14.272 9.039 1.00 91.88 82 ALA A CA 1
ATOM 643 C C . ALA A 1 82 ? 3.398 14.826 8.233 1.00 91.88 82 ALA A C 1
ATOM 645 O O . ALA A 1 82 ? 3.442 16.027 7.965 1.00 91.88 82 ALA A O 1
ATOM 646 N N . GLU A 1 83 ? 4.329 13.963 7.811 1.00 89.25 83 GLU A N 1
ATOM 647 C CA . GLU A 1 83 ? 5.482 14.336 6.981 1.00 89.25 83 GLU A CA 1
ATOM 648 C C . GLU A 1 83 ? 5.200 14.197 5.476 1.00 89.25 83 GLU A C 1
ATOM 650 O O . GLU A 1 83 ? 5.555 15.084 4.697 1.00 89.25 83 GLU A O 1
ATOM 655 N N . ALA A 1 84 ? 4.533 13.115 5.061 1.00 86.75 84 ALA A N 1
ATOM 656 C CA . ALA A 1 84 ? 4.274 12.801 3.652 1.00 86.75 84 ALA A CA 1
ATOM 657 C C . ALA A 1 84 ? 3.104 13.594 3.030 1.00 86.75 84 ALA A C 1
ATOM 659 O O . ALA A 1 84 ? 2.996 13.682 1.806 1.00 86.75 84 ALA A O 1
ATOM 660 N N . GLY A 1 85 ? 2.247 14.195 3.862 1.00 90.81 85 GLY A N 1
ATOM 661 C CA . GLY A 1 85 ? 1.028 14.886 3.448 1.00 90.81 85 GLY A CA 1
ATOM 662 C C . GLY A 1 85 ? -0.205 13.987 3.543 1.00 90.81 85 GLY A C 1
ATOM 663 O O . GLY A 1 85 ? -0.218 12.860 3.058 1.00 90.81 85 GLY A O 1
ATOM 664 N N . GLU A 1 86 ? -1.258 14.496 4.181 1.00 92.12 86 GLU A N 1
ATOM 665 C CA . GLU A 1 86 ? -2.435 13.701 4.532 1.00 92.12 86 GLU A CA 1
ATOM 666 C C . GLU A 1 86 ? -3.244 13.212 3.307 1.00 92.12 86 GLU A C 1
ATOM 668 O O . GLU A 1 86 ? -3.458 13.979 2.365 1.00 92.12 86 GLU A O 1
ATOM 673 N N . PRO A 1 87 ? -3.785 11.976 3.343 1.00 89.31 87 PRO A N 1
ATOM 674 C CA . PRO A 1 87 ? -4.514 11.365 2.224 1.00 89.31 87 PRO A CA 1
ATOM 675 C C . PRO A 1 87 ? -5.896 11.988 1.948 1.00 89.31 87 PRO A C 1
ATOM 677 O O . PRO A 1 87 ? -6.433 11.834 0.850 1.00 89.31 87 PRO A O 1
ATOM 680 N N . GLY A 1 88 ? -6.490 12.675 2.933 1.00 91.81 88 GLY A N 1
ATOM 681 C CA . GLY A 1 88 ? -7.885 13.128 2.885 1.00 91.81 88 GLY A CA 1
ATOM 682 C C . GLY A 1 88 ? -8.900 11.973 2.896 1.00 91.81 88 GLY A C 1
ATOM 683 O O . GLY A 1 88 ? -8.539 10.802 2.819 1.00 91.81 88 GLY A O 1
ATOM 684 N N . ASP A 1 89 ? -10.192 12.297 2.997 1.00 93.56 89 ASP A N 1
ATOM 685 C CA . ASP A 1 89 ? -11.259 11.280 3.097 1.00 93.56 89 ASP A CA 1
ATOM 686 C C . ASP A 1 89 ? -11.655 10.661 1.746 1.00 93.56 89 ASP A C 1
ATOM 688 O O . ASP A 1 89 ? -12.271 9.599 1.708 1.00 93.56 89 ASP A O 1
ATOM 692 N N . GLU A 1 90 ? -11.308 11.317 0.636 1.00 89.06 90 GLU A N 1
ATOM 693 C CA . GLU A 1 90 ? -11.627 10.850 -0.721 1.00 89.06 90 GLU A CA 1
ATOM 694 C C . GLU A 1 90 ? -10.475 10.069 -1.374 1.00 89.06 90 GLU A C 1
ATOM 696 O O . GLU A 1 90 ? -10.707 9.325 -2.325 1.00 89.06 90 GLU A O 1
ATOM 701 N N . GLY A 1 91 ? -9.239 10.219 -0.879 1.00 81.00 91 GLY A N 1
ATOM 702 C CA . GLY A 1 91 ? -8.062 9.564 -1.457 1.00 81.00 91 GLY A CA 1
ATOM 703 C C . GLY A 1 91 ? -8.004 8.066 -1.156 1.00 81.00 91 GLY A C 1
ATOM 704 O O . GLY A 1 91 ? -7.552 7.271 -1.979 1.00 81.00 91 GLY A O 1
ATOM 705 N N . GLY A 1 92 ? -8.503 7.649 0.004 1.00 88.81 92 GLY A N 1
ATOM 706 C CA . GLY A 1 92 ? -8.450 6.263 0.443 1.00 88.81 92 GLY A CA 1
ATOM 707 C C . GLY A 1 92 ? -9.094 6.063 1.806 1.00 88.81 92 GLY A C 1
ATOM 708 O O . GLY A 1 92 ? -9.713 6.966 2.364 1.00 88.81 92 GLY A O 1
ATOM 709 N N . ARG A 1 93 ? -8.938 4.857 2.346 1.00 95.88 93 ARG A N 1
ATOM 710 C CA . ARG A 1 93 ? -9.411 4.488 3.685 1.00 95.88 93 ARG A CA 1
ATOM 711 C C . ARG A 1 93 ? -8.244 4.054 4.548 1.00 95.88 93 ARG A C 1
ATOM 713 O O . ARG A 1 93 ? -7.282 3.475 4.045 1.00 95.88 93 ARG A O 1
ATOM 720 N N . VAL A 1 94 ? -8.353 4.280 5.849 1.00 97.62 94 VAL A N 1
ATOM 721 C CA . VAL A 1 94 ? -7.492 3.611 6.819 1.00 97.62 94 VAL A CA 1
ATOM 722 C C . VAL A 1 94 ? -8.063 2.224 7.077 1.00 97.62 94 VAL A C 1
ATOM 724 O O . VAL A 1 94 ? -9.232 2.086 7.437 1.00 97.62 94 VAL A O 1
ATOM 727 N N . ILE A 1 95 ? -7.232 1.205 6.885 1.00 98.12 95 ILE A N 1
ATOM 728 C CA . ILE A 1 95 ? -7.560 -0.190 7.164 1.00 98.12 95 ILE A CA 1
ATOM 729 C C . ILE A 1 95 ? -6.763 -0.624 8.390 1.00 98.12 95 ILE A C 1
ATOM 731 O O . ILE A 1 95 ? -5.529 -0.575 8.383 1.00 98.12 95 ILE A O 1
ATOM 735 N N . VAL A 1 96 ? -7.476 -1.073 9.420 1.00 98.31 96 VAL A N 1
ATOM 736 C CA . VAL A 1 96 ? -6.909 -1.787 10.567 1.00 98.31 96 VAL A CA 1
ATOM 737 C C . VAL A 1 96 ? -7.128 -3.269 10.323 1.00 98.31 96 VAL A C 1
ATOM 739 O O . VAL A 1 96 ? -8.256 -3.699 10.069 1.00 98.31 96 VAL A O 1
ATOM 742 N N . PHE A 1 97 ? -6.070 -4.068 10.371 1.00 98.50 97 PHE A N 1
ATOM 743 C CA . PHE A 1 97 ? -6.164 -5.483 10.026 1.00 98.50 97 PHE A CA 1
ATOM 744 C C . PHE A 1 97 ? -5.239 -6.347 10.872 1.00 98.50 97 PHE A C 1
ATOM 746 O O . PHE A 1 97 ? -4.166 -5.919 11.278 1.00 98.50 97 PHE A O 1
ATOM 753 N N . GLU A 1 98 ? -5.644 -7.596 11.078 1.00 98.50 98 GLU A N 1
ATOM 754 C CA . GLU A 1 98 ? -4.755 -8.640 11.574 1.00 98.50 98 GLU A CA 1
ATOM 755 C C . GLU A 1 98 ? -4.023 -9.252 10.388 1.00 98.50 98 GLU A C 1
ATOM 757 O O . GLU A 1 98 ? -4.656 -9.697 9.422 1.00 98.50 98 GLU A O 1
ATOM 762 N N . GLY A 1 99 ? -2.699 -9.324 10.449 1.00 98.00 99 GLY A N 1
ATOM 763 C CA . GLY A 1 99 ? -1.876 -9.829 9.358 1.00 98.00 99 GLY A CA 1
ATOM 764 C C . GLY A 1 99 ? -0.709 -10.682 9.824 1.00 98.00 99 GLY A C 1
ATOM 765 O O . GLY A 1 99 ? -0.326 -10.686 10.989 1.00 98.00 99 GLY A O 1
ATOM 766 N N . ARG A 1 100 ? -0.121 -11.424 8.886 1.00 98.19 100 ARG A N 1
ATOM 767 C CA . ARG A 1 100 ? 1.160 -12.104 9.089 1.00 98.19 100 ARG A CA 1
ATOM 768 C C . ARG A 1 100 ? 2.269 -11.258 8.479 1.00 98.19 100 ARG A C 1
ATOM 770 O O . ARG A 1 100 ? 2.254 -11.061 7.263 1.00 98.19 100 ARG A O 1
ATOM 777 N N . ARG A 1 101 ? 3.263 -10.864 9.280 1.00 97.69 101 ARG A N 1
ATOM 778 C CA . ARG A 1 101 ? 4.503 -10.270 8.767 1.00 97.69 101 ARG A CA 1
ATOM 779 C C . ARG A 1 101 ? 5.199 -11.223 7.799 1.00 97.69 101 ARG A C 1
ATOM 781 O O . ARG A 1 101 ? 5.417 -12.393 8.123 1.00 97.69 101 ARG A O 1
ATOM 788 N N . VAL A 1 102 ? 5.547 -10.726 6.622 1.00 97.38 102 VAL A N 1
ATOM 789 C CA . VAL A 1 102 ? 6.247 -11.473 5.566 1.00 97.38 102 VAL A CA 1
ATOM 790 C C . VAL A 1 102 ? 7.583 -10.848 5.184 1.00 97.38 102 VAL A C 1
ATOM 792 O O . VAL A 1 102 ? 8.389 -11.513 4.539 1.00 97.38 102 VAL A O 1
ATOM 795 N N . GLY A 1 103 ? 7.857 -9.620 5.625 1.00 96.00 103 GLY A N 1
ATOM 796 C CA . GLY A 1 103 ? 9.131 -8.970 5.363 1.00 96.00 103 GLY A CA 1
ATOM 797 C C . GLY A 1 103 ? 9.215 -7.547 5.895 1.00 96.00 103 GLY A C 1
ATOM 798 O O . GLY A 1 103 ? 8.527 -7.172 6.854 1.00 96.00 103 GLY A O 1
ATOM 799 N N . THR A 1 104 ? 10.082 -6.788 5.236 1.00 95.50 104 THR A N 1
ATOM 800 C CA . THR A 1 104 ? 10.350 -5.372 5.472 1.00 95.50 104 THR A CA 1
ATOM 801 C C . THR A 1 104 ? 10.299 -4.653 4.127 1.00 95.50 104 THR A C 1
ATOM 803 O O . THR A 1 104 ? 10.823 -5.177 3.143 1.00 95.50 104 THR A O 1
ATOM 806 N N . GLY A 1 105 ? 9.619 -3.512 4.091 1.00 91.88 105 GLY A N 1
ATOM 807 C CA . GLY A 1 105 ? 9.412 -2.688 2.912 1.00 91.88 105 GLY A CA 1
ATOM 808 C C . GLY A 1 105 ? 10.610 -1.801 2.604 1.00 91.88 105 GLY A C 1
ATOM 809 O O . GLY A 1 105 ? 11.687 -1.943 3.191 1.00 91.88 105 GLY A O 1
ATOM 810 N N . PHE A 1 106 ? 10.421 -0.905 1.639 1.00 86.00 106 PHE A N 1
ATOM 811 C CA . PHE A 1 106 ? 11.498 -0.073 1.102 1.00 86.00 106 PHE A CA 1
ATOM 812 C C . PHE A 1 106 ? 12.008 0.968 2.108 1.00 86.00 106 PHE A C 1
ATOM 814 O O . PHE A 1 106 ? 13.194 1.294 2.078 1.00 86.00 106 PHE A O 1
ATOM 821 N N . ASP A 1 107 ? 11.155 1.413 3.032 1.00 86.31 107 ASP A N 1
ATOM 822 C CA . ASP A 1 107 ? 11.452 2.439 4.036 1.00 86.31 107 ASP A CA 1
ATOM 823 C C . ASP A 1 107 ? 11.699 1.832 5.435 1.00 86.31 107 ASP A C 1
ATOM 825 O O . ASP A 1 107 ? 11.757 2.537 6.443 1.00 86.31 107 ASP A O 1
ATOM 829 N N . GLY A 1 108 ? 11.891 0.508 5.515 1.00 89.44 108 GLY A N 1
ATOM 830 C CA . GLY A 1 108 ? 12.122 -0.213 6.772 1.00 89.44 108 GLY A CA 1
ATOM 831 C C . GLY A 1 108 ? 10.843 -0.616 7.513 1.00 89.44 108 GLY A C 1
ATOM 832 O O . GLY A 1 108 ? 10.915 -1.214 8.590 1.00 89.44 108 GLY A O 1
ATOM 833 N N . GLU A 1 109 ? 9.681 -0.335 6.936 1.00 92.75 109 GLU A N 1
ATOM 834 C CA . GLU A 1 109 ? 8.371 -0.626 7.495 1.00 92.75 109 GLU A CA 1
ATOM 835 C C . GLU A 1 109 ? 7.992 -2.114 7.368 1.00 92.75 109 GLU A C 1
ATOM 837 O O . GLU A 1 109 ? 8.515 -2.833 6.513 1.00 92.75 109 GLU A O 1
ATOM 842 N N . PRO A 1 110 ? 7.102 -2.644 8.219 1.00 96.19 110 PRO A N 1
ATOM 843 C CA . PRO A 1 110 ? 6.583 -3.997 8.055 1.00 96.19 110 PRO A CA 1
ATOM 844 C C . PRO A 1 110 ? 5.898 -4.221 6.699 1.00 96.19 110 PRO A C 1
ATOM 846 O O . PRO A 1 110 ? 5.113 -3.398 6.234 1.00 96.19 110 PRO A O 1
ATOM 849 N N . LEU A 1 111 ? 6.128 -5.402 6.117 1.00 97.62 111 LEU A N 1
ATOM 850 C CA . LEU A 1 111 ? 5.253 -5.960 5.084 1.00 97.62 111 LEU A CA 1
ATOM 851 C C . LEU A 1 111 ? 4.391 -7.054 5.695 1.00 97.62 111 LEU A C 1
ATOM 853 O O . LEU A 1 111 ? 4.928 -8.025 6.241 1.00 97.62 111 LEU A O 1
ATOM 857 N N . ALA A 1 112 ? 3.073 -6.934 5.564 1.00 98.06 112 ALA A N 1
ATOM 858 C CA . ALA A 1 112 ? 2.127 -7.889 6.123 1.00 98.06 112 ALA A CA 1
ATOM 859 C C . ALA A 1 112 ? 1.073 -8.347 5.110 1.00 98.06 112 ALA A C 1
ATOM 861 O O . ALA A 1 112 ? 0.561 -7.578 4.300 1.00 98.06 112 ALA A O 1
ATOM 862 N N . VAL A 1 113 ? 0.719 -9.630 5.181 1.00 98.12 113 VAL A N 1
ATOM 863 C CA . VAL A 1 113 ? -0.400 -10.205 4.422 1.00 98.12 113 VAL A CA 1
ATOM 864 C C . VAL A 1 113 ? -1.615 -10.274 5.344 1.00 98.12 113 VAL A C 1
ATOM 866 O O . VAL A 1 113 ? -1.502 -10.883 6.416 1.00 98.12 113 VAL A O 1
ATOM 869 N N . PRO A 1 114 ? -2.762 -9.679 4.973 1.00 98.19 114 PRO A N 1
ATOM 870 C CA . PRO A 1 114 ? -3.930 -9.649 5.835 1.00 98.19 114 PRO A CA 1
ATOM 871 C C . PRO A 1 114 ? -4.524 -11.047 6.011 1.00 98.19 114 PRO A C 1
ATOM 873 O O . PRO A 1 114 ? -4.578 -11.857 5.089 1.00 98.19 114 PRO A O 1
ATOM 876 N N . THR A 1 115 ? -4.997 -11.305 7.222 1.00 98.12 115 THR A N 1
ATOM 877 C CA . THR A 1 115 ? -5.748 -12.507 7.606 1.00 98.12 115 THR A CA 1
ATOM 878 C C . THR A 1 115 ? -7.197 -12.174 7.952 1.00 98.12 115 THR A C 1
ATOM 880 O O . THR A 1 115 ? -8.083 -12.984 7.694 1.00 98.12 115 THR A O 1
ATOM 883 N N . SER A 1 116 ? -7.454 -10.964 8.459 1.00 97.88 116 SER A N 1
ATOM 884 C CA . SER A 1 116 ? -8.796 -10.401 8.624 1.00 97.88 116 SER A CA 1
ATOM 885 C C . SER A 1 116 ? -8.740 -8.880 8.720 1.00 97.88 116 SER A C 1
ATOM 887 O O . SER A 1 116 ? -7.825 -8.337 9.337 1.00 97.88 116 SER A O 1
ATOM 889 N N . ILE A 1 117 ? -9.745 -8.200 8.172 1.00 98.25 117 ILE A N 1
ATOM 890 C CA . ILE A 1 117 ? -9.966 -6.769 8.408 1.00 98.25 117 ILE A CA 1
ATOM 891 C C . ILE A 1 117 ? -10.644 -6.616 9.771 1.00 98.25 117 ILE A C 1
ATOM 893 O O . ILE A 1 117 ? -11.651 -7.271 10.041 1.00 98.25 117 ILE A O 1
ATOM 897 N N . VAL A 1 118 ? -10.073 -5.772 10.626 1.00 97.94 118 VAL A N 1
ATOM 898 C CA . VAL A 1 118 ? -10.634 -5.417 11.934 1.00 97.94 118 VAL A CA 1
ATOM 899 C C . VAL A 1 118 ? -11.577 -4.231 11.778 1.00 97.94 118 VAL A C 1
ATOM 901 O O . VAL A 1 118 ? -12.683 -4.249 12.313 1.00 97.94 118 VAL A O 1
ATOM 904 N N . GLU A 1 119 ? -11.147 -3.210 11.036 1.00 97.38 119 GLU A N 1
ATOM 905 C CA . GLU A 1 119 ? -11.899 -1.971 10.866 1.00 97.38 119 GLU A CA 1
ATOM 906 C C . GLU A 1 119 ? -11.494 -1.247 9.573 1.00 97.38 119 GLU A C 1
ATOM 908 O O . GLU A 1 119 ? -10.334 -1.294 9.160 1.00 97.38 119 GLU A O 1
ATOM 913 N N . GLU A 1 120 ? -12.448 -0.544 8.962 1.00 97.38 120 GLU A N 1
ATOM 914 C CA . GLU A 1 120 ? -12.208 0.421 7.888 1.00 97.38 120 GLU A CA 1
ATOM 915 C C . GLU A 1 120 ? -12.783 1.772 8.301 1.00 97.38 120 GLU A C 1
ATOM 917 O O . GLU A 1 120 ? -13.900 1.832 8.816 1.00 97.38 120 GLU A O 1
ATOM 922 N N . MET A 1 121 ? -12.046 2.851 8.056 1.00 97.50 121 MET A N 1
ATOM 923 C CA . MET A 1 121 ? -12.480 4.203 8.409 1.00 97.50 121 MET A CA 1
ATOM 924 C C . MET A 1 121 ? -11.911 5.250 7.453 1.00 97.50 121 MET A C 1
ATOM 926 O O . MET A 1 121 ? -10.925 5.003 6.751 1.00 97.50 121 MET A O 1
ATOM 930 N N . THR A 1 122 ? -12.518 6.433 7.421 1.00 97.44 122 THR A N 1
ATOM 931 C CA . THR A 1 122 ? -11.937 7.585 6.720 1.00 97.44 122 THR A CA 1
ATOM 932 C C . THR A 1 122 ? -10.730 8.140 7.480 1.00 97.44 122 THR A C 1
ATOM 934 O O . THR A 1 122 ? -10.505 7.834 8.656 1.00 97.44 122 THR A O 1
ATOM 937 N N . TRP A 1 123 ? -9.940 8.992 6.826 1.00 96.62 123 TRP A N 1
ATOM 938 C CA . TRP A 1 123 ? -8.807 9.645 7.479 1.00 96.62 123 TRP A CA 1
ATOM 939 C C . TRP A 1 123 ? -9.251 10.556 8.636 1.00 96.62 123 TRP A C 1
ATOM 941 O O . TRP A 1 123 ? -8.641 10.566 9.706 1.00 96.62 123 TRP A O 1
ATOM 951 N N . SER A 1 124 ? -10.352 11.289 8.466 1.00 96.69 124 SER A N 1
ATOM 952 C CA . SER A 1 124 ? -10.938 12.130 9.514 1.00 96.69 124 SER A CA 1
ATOM 953 C C . SER A 1 124 ? -11.400 11.319 10.729 1.00 96.69 124 SER A C 1
ATOM 955 O O . SER A 1 124 ? -11.200 11.749 11.868 1.00 96.69 124 SER A O 1
ATOM 957 N N . GLU A 1 125 ? -12.000 10.145 10.511 1.00 97.38 125 GLU A N 1
ATOM 958 C CA . GLU A 1 125 ? -12.399 9.227 11.586 1.00 97.38 125 GLU A CA 1
ATOM 959 C C . GLU A 1 125 ? -11.182 8.675 12.333 1.00 97.38 125 GLU A C 1
ATOM 961 O O . GLU A 1 125 ? -11.167 8.685 13.568 1.00 97.38 125 GLU A O 1
ATOM 966 N N . PHE A 1 126 ? -10.140 8.286 11.594 1.00 96.94 126 PHE A N 1
ATOM 967 C CA . PHE A 1 126 ? -8.866 7.846 12.155 1.00 96.94 126 PHE A CA 1
ATOM 968 C C . PHE A 1 126 ? -8.245 8.913 13.062 1.00 96.94 126 PHE A C 1
ATOM 970 O O . PHE A 1 126 ? -7.987 8.647 14.238 1.00 96.94 126 PHE A O 1
ATOM 977 N N . LYS A 1 127 ? -8.093 10.150 12.571 1.00 95.44 127 LYS A N 1
ATOM 978 C CA . LYS A 1 127 ? -7.535 11.255 13.367 1.00 95.44 127 LYS A CA 1
ATOM 979 C C . LYS A 1 127 ? -8.346 11.529 14.628 1.00 95.44 127 LYS A C 1
ATOM 981 O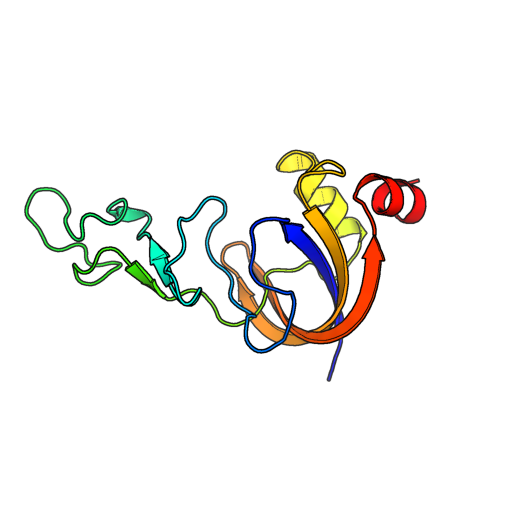 O . LYS A 1 127 ? -7.799 11.643 15.721 1.00 95.44 127 LYS A O 1
ATOM 986 N N . LYS A 1 128 ? -9.676 11.571 14.511 1.00 95.75 128 LYS A N 1
ATOM 987 C CA . LYS A 1 128 ? -10.558 11.786 15.666 1.00 95.75 128 LYS A CA 1
ATOM 988 C C . LYS A 1 128 ? -10.366 10.729 16.760 1.00 95.75 128 LYS A C 1
ATOM 990 O O . LYS A 1 128 ? -10.586 11.030 17.930 1.00 95.75 128 LYS A O 1
ATOM 995 N N . ARG A 1 129 ? -10.020 9.497 16.386 1.00 94.25 129 ARG A N 1
ATOM 996 C CA . ARG A 1 129 ? -9.906 8.371 17.314 1.00 94.25 129 ARG A CA 1
ATOM 997 C C . ARG A 1 129 ? -8.507 8.198 17.897 1.00 94.25 129 ARG A C 1
ATOM 999 O O . ARG A 1 129 ? -8.406 7.841 19.066 1.00 94.25 129 ARG A O 1
ATOM 1006 N N . TYR A 1 130 ? -7.470 8.416 17.095 1.00 90.06 130 TYR A N 1
ATOM 1007 C CA . TYR A 1 130 ? -6.096 8.045 17.444 1.00 90.06 130 TYR A CA 1
ATOM 1008 C C . TYR A 1 130 ? -5.146 9.232 17.612 1.00 90.06 130 TYR A C 1
ATOM 1010 O O . TYR A 1 130 ? -4.057 9.052 18.144 1.00 90.06 130 TYR A O 1
ATOM 1018 N N . THR A 1 131 ? -5.532 10.439 17.189 1.00 80.56 131 THR A N 1
ATOM 1019 C CA . THR A 1 131 ? -4.664 11.628 17.267 1.00 80.56 131 THR A CA 1
ATOM 1020 C C . THR A 1 131 ? -5.285 12.782 18.059 1.00 80.56 131 THR A C 1
ATOM 1022 O O . THR A 1 131 ? -4.769 13.898 17.995 1.00 80.56 131 THR A O 1
ATOM 1025 N N . ALA A 1 132 ? -6.420 12.552 18.723 1.00 59.78 132 ALA A N 1
ATOM 1026 C CA . ALA A 1 132 ? -7.146 13.555 19.505 1.00 59.78 132 ALA A CA 1
ATOM 1027 C C . ALA A 1 132 ? -6.652 13.649 20.955 1.00 59.78 132 ALA A C 1
ATOM 1029 O O . ALA A 1 132 ? -6.314 12.594 21.537 1.00 59.78 132 ALA A O 1
#

Sequence (132 aa):
MTETYFRVHWADTPDFNADNAWSGLWGSKWSTDGRQTRCHDCAGTGNYFGEQCKTCDGDGWEDALYGYSCCDSAEDLAAYFAEAGEPGDEGGRVIVFEGRRVGTGFDGEPLAVPTSIVEEMTWSEFKKRYTA

pLDDT: mean 91.98, std 6.0, range [59.78, 98.5]